Protein AF-A0AAJ1SQ21-F1 (afdb_monomer_lite)

pLDDT: mean 72.81, std 7.53, range [53.62, 83.44]

Sequence (56 aa):
MKKVKIKVKTPSKTKIRRELTKAVRKNLLCFNCGRKLPSGVASTVTCPSCGAKTKL

Structure (mmCIF, N/CA/C/O backbone):
data_AF-A0AAJ1SQ21-F1
#
_entry.id   AF-A0AAJ1SQ21-F1
#
loop_
_atom_site.group_PDB
_atom_site.id
_atom_site.type_symbol
_atom_site.label_atom_id
_atom_site.label_alt_id
_atom_site.label_comp_id
_atom_site.label_asym_id
_atom_site.label_entity_id
_atom_site.label_seq_id
_atom_site.pdbx_PDB_ins_code
_atom_site.Cartn_x
_atom_site.Cartn_y
_atom_site.Cartn_z
_atom_site.occupancy
_atom_site.B_iso_or_equiv
_atom_site.auth_seq_id
_atom_site.auth_comp_id
_atom_site.auth_asym_id
_atom_site.auth_atom_id
_atom_site.pdbx_PDB_model_num
ATOM 1 N N . MET A 1 1 ? -38.392 13.036 30.659 1.00 60.03 1 MET A N 1
ATOM 2 C CA . MET A 1 1 ? -37.308 12.948 29.650 1.00 60.03 1 MET A CA 1
ATOM 3 C C . MET A 1 1 ? -36.169 12.085 30.202 1.00 60.03 1 MET A C 1
ATOM 5 O O . MET A 1 1 ? -35.549 12.484 31.180 1.00 60.03 1 MET A O 1
ATOM 9 N N . LYS A 1 2 ? -35.929 10.878 29.664 1.00 54.28 2 LYS A N 1
ATOM 10 C CA . LYS A 1 2 ? -34.858 9.977 30.144 1.00 54.28 2 LYS A CA 1
ATOM 11 C C . LYS A 1 2 ? -33.513 10.397 29.530 1.00 54.28 2 LYS A C 1
ATOM 13 O O . LYS A 1 2 ? -33.363 10.365 28.314 1.00 54.28 2 LYS A O 1
ATOM 18 N N . LYS A 1 3 ? -32.541 10.803 30.356 1.00 61.84 3 LYS A N 1
ATOM 19 C CA . LYS A 1 3 ? -31.180 11.158 29.912 1.00 61.84 3 LYS A CA 1
ATOM 20 C C . LYS A 1 3 ? -30.385 9.881 29.622 1.00 61.84 3 LYS A C 1
ATOM 22 O O . LYS A 1 3 ? -30.039 9.149 30.545 1.00 61.84 3 LYS A O 1
ATOM 27 N N . VAL A 1 4 ? -30.090 9.618 28.351 1.00 73.94 4 VAL A N 1
ATOM 28 C CA . VAL A 1 4 ? -29.238 8.496 27.932 1.00 73.94 4 VAL A CA 1
ATOM 29 C C . VAL A 1 4 ? -27.773 8.934 28.020 1.00 73.94 4 VAL A C 1
ATOM 31 O O . VAL A 1 4 ? -27.343 9.826 27.294 1.00 73.94 4 VAL A O 1
ATOM 34 N N . LYS A 1 5 ? -26.994 8.328 28.924 1.00 66.69 5 LYS A N 1
ATOM 35 C CA . LYS A 1 5 ? -25.535 8.519 28.991 1.00 66.69 5 LYS A CA 1
ATOM 36 C C . LYS A 1 5 ? -24.858 7.549 28.021 1.00 66.69 5 LYS A C 1
ATOM 38 O O . LYS A 1 5 ? -24.757 6.360 28.307 1.00 66.69 5 LYS A O 1
ATOM 43 N N . ILE A 1 6 ? -24.375 8.057 26.890 1.00 75.62 6 ILE A N 1
ATOM 4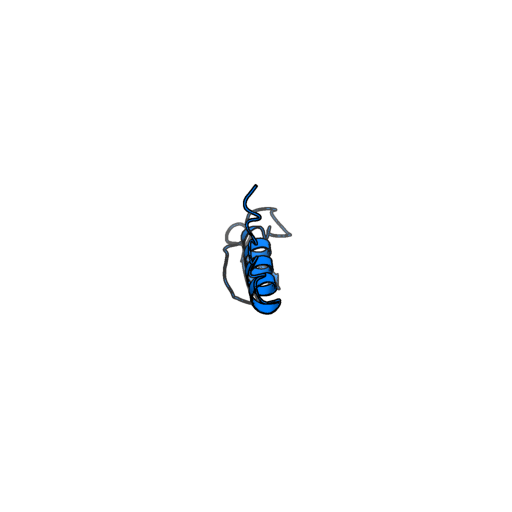4 C CA . ILE A 1 6 ? -23.603 7.270 25.921 1.00 75.62 6 ILE A CA 1
ATOM 45 C C . ILE A 1 6 ? -22.134 7.271 26.357 1.00 75.62 6 ILE A C 1
ATOM 47 O O . ILE A 1 6 ? -21.489 8.317 26.412 1.00 75.62 6 ILE A O 1
ATOM 51 N N . LYS A 1 7 ? -21.591 6.093 26.678 1.00 65.00 7 LYS A N 1
ATOM 52 C CA . LYS A 1 7 ? -20.176 5.918 27.032 1.00 65.00 7 LYS A CA 1
ATOM 53 C C . LYS A 1 7 ? -19.370 5.652 25.761 1.00 65.00 7 LYS A C 1
ATOM 55 O O . LYS A 1 7 ? -19.266 4.512 25.315 1.00 65.00 7 LYS A O 1
ATOM 60 N N . VAL A 1 8 ? -18.809 6.704 25.167 1.00 72.44 8 VAL A N 1
ATOM 61 C CA . VAL A 1 8 ? -17.9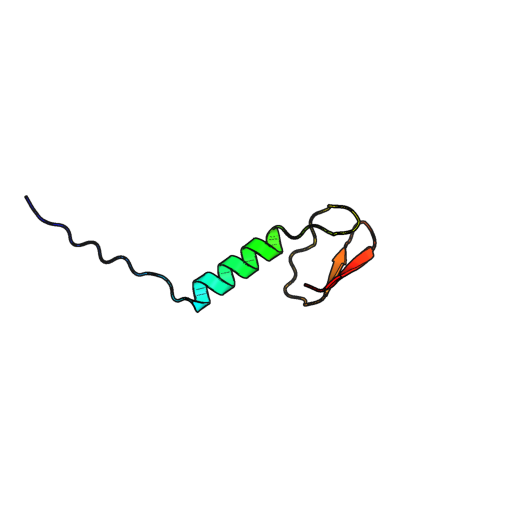43 6.582 23.985 1.00 72.44 8 VAL A CA 1
ATOM 62 C C . VAL A 1 8 ? -16.596 5.995 24.417 1.00 72.44 8 VAL A C 1
ATOM 64 O O . VAL A 1 8 ? -15.837 6.631 25.145 1.00 72.44 8 VAL A O 1
ATOM 67 N N . LYS A 1 9 ? -16.294 4.760 23.998 1.00 69.75 9 LYS A N 1
ATOM 68 C CA . LYS A 1 9 ? -14.966 4.155 24.182 1.00 69.75 9 LYS A CA 1
ATOM 69 C C . LYS A 1 9 ? -14.041 4.664 23.078 1.00 69.75 9 LYS A C 1
ATOM 71 O O . LYS A 1 9 ? -14.098 4.177 21.952 1.00 69.75 9 LYS A O 1
ATOM 76 N N . THR A 1 10 ? -13.192 5.636 23.389 1.00 73.94 10 THR A N 1
ATOM 77 C CA . THR A 1 10 ? -12.135 6.072 22.472 1.00 73.94 10 THR A CA 1
ATOM 78 C C . THR A 1 10 ? -11.076 4.970 22.317 1.00 73.94 10 THR A C 1
ATOM 80 O O . THR A 1 10 ? -10.657 4.369 23.311 1.00 73.94 10 THR A O 1
ATOM 83 N N . PRO A 1 11 ? -10.642 4.651 21.083 1.00 74.81 11 PRO A N 1
ATOM 84 C CA . PRO A 1 11 ? -9.589 3.668 20.858 1.00 74.81 11 PRO A CA 1
ATOM 85 C C . PRO A 1 11 ? -8.251 4.156 21.431 1.00 74.81 11 PRO A C 1
ATOM 87 O O . PRO A 1 11 ? -7.976 5.354 21.488 1.00 74.81 11 PRO A O 1
ATOM 90 N N . SER A 1 12 ? -7.390 3.219 21.837 1.00 81.81 12 SER A N 1
ATOM 91 C CA . SER A 1 12 ? -6.055 3.550 22.340 1.00 81.81 12 SER A CA 1
ATOM 92 C C . SER A 1 12 ? -5.215 4.267 21.274 1.00 81.81 12 SER A C 1
ATOM 94 O O . SER A 1 12 ? -5.320 3.980 20.077 1.00 81.81 12 SER A O 1
ATOM 96 N N . LYS A 1 13 ? -4.322 5.171 21.705 1.00 81.38 13 LYS A N 1
ATOM 97 C CA . LYS A 1 13 ? -3.417 5.925 20.811 1.00 81.38 13 LYS A CA 1
ATOM 98 C C . LYS A 1 13 ? -2.627 5.009 19.863 1.00 81.38 13 LYS A C 1
ATOM 100 O O . LYS A 1 13 ? -2.409 5.349 18.704 1.00 81.38 13 LYS A O 1
ATOM 105 N N . THR A 1 14 ? -2.234 3.825 20.332 1.00 83.44 14 THR A N 1
ATOM 106 C CA . THR A 1 14 ? -1.545 2.794 19.540 1.00 83.44 14 THR A CA 1
ATOM 107 C C . THR A 1 14 ? -2.405 2.237 18.411 1.00 83.44 14 THR A C 1
ATOM 109 O O . THR A 1 14 ? -1.893 2.023 17.312 1.00 83.44 14 THR A O 1
ATOM 112 N N . LYS A 1 15 ? -3.704 2.026 18.649 1.00 81.38 15 LYS A N 1
ATOM 113 C CA . LYS A 1 15 ? -4.629 1.519 17.629 1.00 81.38 15 LYS A CA 1
ATOM 114 C C . LYS A 1 15 ? -4.863 2.563 16.537 1.00 81.38 15 LYS A C 1
ATOM 116 O O . LYS A 1 15 ? -4.786 2.226 15.361 1.00 81.38 15 LYS A O 1
ATOM 121 N N . ILE A 1 16 ? -5.018 3.831 16.925 1.00 81.31 16 ILE A N 1
ATOM 122 C CA . ILE A 1 16 ? -5.128 4.958 15.985 1.00 81.31 16 ILE A CA 1
ATOM 123 C C . ILE A 1 16 ? -3.874 5.050 15.109 1.00 81.31 16 ILE A C 1
ATOM 125 O O . ILE A 1 16 ? -3.991 5.092 13.889 1.00 81.31 16 ILE A O 1
ATOM 129 N N . ARG A 1 17 ? -2.673 5.016 15.706 1.00 81.50 17 ARG A N 1
ATOM 130 C CA . ARG A 1 17 ? -1.411 5.073 14.947 1.00 81.50 17 ARG A CA 1
ATOM 131 C C . ARG A 1 17 ? -1.293 3.939 13.930 1.00 81.50 17 ARG A C 1
ATOM 133 O O . ARG A 1 17 ? -0.954 4.208 12.786 1.00 81.50 17 ARG A O 1
ATOM 140 N N . ARG A 1 18 ? -1.613 2.696 14.312 1.00 81.69 18 ARG A N 1
ATOM 141 C CA . ARG A 1 18 ? -1.565 1.544 13.392 1.00 81.69 18 ARG A CA 1
ATOM 142 C C . ARG A 1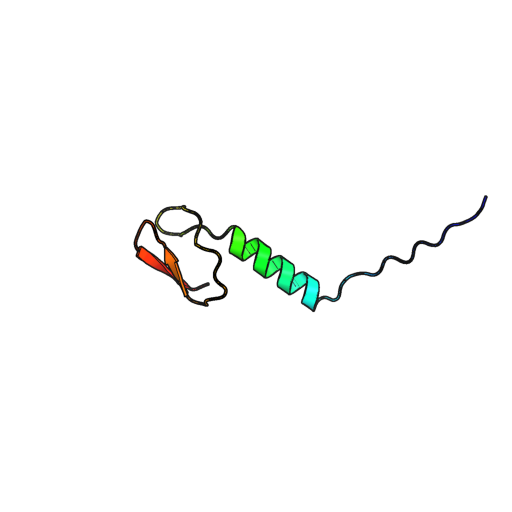 18 ? -2.502 1.711 12.198 1.00 81.69 18 ARG A C 1
ATOM 144 O O . ARG A 1 18 ? -2.079 1.473 11.069 1.00 81.69 18 ARG A O 1
ATOM 151 N N . GLU A 1 19 ? -3.743 2.126 12.439 1.00 79.75 19 GLU A N 1
ATOM 152 C CA . GLU A 1 19 ? -4.715 2.371 11.369 1.00 79.75 19 GLU A CA 1
ATOM 153 C C . GLU A 1 19 ? -4.270 3.522 10.460 1.00 79.75 19 GLU A C 1
ATOM 155 O O . GLU A 1 19 ? -4.324 3.389 9.238 1.00 79.75 19 GLU A O 1
ATOM 160 N N . LEU A 1 20 ? -3.729 4.603 11.032 1.00 78.25 20 LEU A N 1
ATOM 161 C CA . LEU A 1 20 ? -3.203 5.732 10.264 1.00 78.25 20 LEU A CA 1
ATOM 162 C C . LEU A 1 20 ? -2.030 5.303 9.371 1.00 78.25 20 LEU A C 1
ATOM 164 O O . LEU A 1 20 ? -2.037 5.563 8.172 1.00 78.25 20 LEU A O 1
ATOM 168 N N . THR A 1 21 ? -1.053 4.573 9.919 1.00 75.50 21 THR A N 1
ATOM 169 C CA . THR A 1 21 ? 0.083 4.047 9.146 1.00 75.50 21 THR A CA 1
ATOM 170 C C . THR A 1 21 ? -0.388 3.102 8.039 1.00 75.50 21 THR A C 1
ATOM 172 O O . THR A 1 21 ? 0.143 3.133 6.931 1.00 75.50 21 THR A O 1
ATOM 175 N N . LYS A 1 22 ? -1.412 2.281 8.298 1.00 74.00 22 LYS A N 1
ATOM 176 C CA . LYS A 1 22 ? -2.003 1.385 7.297 1.00 74.00 22 LYS A CA 1
ATOM 177 C C . LYS A 1 22 ? -2.706 2.165 6.182 1.00 74.00 22 LYS A C 1
ATOM 179 O O . LYS A 1 22 ? -2.555 1.810 5.016 1.00 74.00 22 LYS A O 1
ATOM 184 N N . ALA A 1 23 ? -3.441 3.223 6.518 1.00 70.81 23 ALA A N 1
ATOM 185 C CA . ALA A 1 23 ? -4.129 4.079 5.554 1.00 70.81 23 ALA A CA 1
ATOM 186 C C . ALA A 1 23 ? -3.151 4.887 4.686 1.00 70.81 23 ALA A C 1
ATOM 188 O O . ALA A 1 23 ? -3.320 4.936 3.467 1.00 70.81 23 ALA A O 1
ATOM 189 N N . VAL A 1 24 ? -2.099 5.448 5.291 1.00 73.25 24 VAL A N 1
ATOM 190 C CA . VAL A 1 24 ? -1.017 6.135 4.569 1.00 73.25 24 VAL A CA 1
ATOM 191 C C . VAL A 1 24 ? -0.331 5.163 3.609 1.00 73.25 24 VAL A C 1
ATOM 193 O O . VAL A 1 24 ? -0.221 5.452 2.422 1.00 73.25 24 VAL A O 1
ATOM 196 N N . ARG A 1 25 ? 0.023 3.955 4.072 1.00 68.81 25 ARG A N 1
ATOM 197 C CA . ARG A 1 25 ? 0.657 2.925 3.229 1.00 68.81 25 ARG A CA 1
ATOM 198 C C . ARG A 1 25 ? -0.209 2.448 2.065 1.00 68.81 25 ARG A C 1
ATOM 200 O O . ARG A 1 25 ? 0.329 2.137 1.010 1.00 68.81 25 ARG A O 1
ATOM 207 N N . LYS A 1 26 ? -1.535 2.402 2.220 1.00 66.12 26 LYS A N 1
ATOM 208 C CA . LYS A 1 26 ? -2.462 2.046 1.127 1.00 66.12 26 LYS A CA 1
ATOM 209 C C . LYS A 1 26 ? -2.523 3.093 0.014 1.00 66.12 26 LYS A C 1
ATOM 211 O O . LYS A 1 26 ? -2.894 2.751 -1.105 1.00 66.12 26 LYS A O 1
ATOM 216 N N . ASN A 1 27 ? -2.186 4.342 0.321 1.00 69.19 27 ASN A N 1
ATOM 217 C CA . ASN A 1 27 ? -2.208 5.452 -0.628 1.00 69.19 27 ASN A CA 1
ATOM 218 C C . ASN A 1 27 ? -0.803 5.900 -1.039 1.00 69.19 27 ASN A C 1
ATOM 220 O O . ASN A 1 27 ? -0.663 6.967 -1.632 1.00 69.19 27 ASN A O 1
ATOM 224 N N . LEU A 1 28 ? 0.236 5.108 -0.748 1.00 74.00 28 LEU A N 1
ATOM 225 C CA . LEU A 1 28 ? 1.580 5.459 -1.178 1.00 74.00 28 LEU A CA 1
ATOM 226 C C . LEU A 1 28 ? 1.679 5.403 -2.701 1.00 74.00 28 LEU A C 1
ATOM 228 O O . LEU A 1 28 ? 1.394 4.380 -3.330 1.00 74.00 28 LEU A O 1
ATOM 232 N N . LEU A 1 29 ? 2.116 6.513 -3.279 1.00 76.75 29 LEU A N 1
ATOM 233 C CA . LEU A 1 29 ? 2.419 6.630 -4.694 1.00 76.75 29 LEU A CA 1
ATOM 234 C C . LEU A 1 29 ? 3.925 6.499 -4.889 1.00 76.75 29 LEU A C 1
ATOM 236 O O . LEU A 1 29 ? 4.723 6.967 -4.076 1.00 76.75 29 LEU A O 1
ATOM 240 N N . CYS A 1 30 ? 4.323 5.848 -5.974 1.00 76.44 30 CYS A N 1
ATOM 241 C CA . CYS A 1 30 ? 5.711 5.812 -6.384 1.00 76.44 30 CYS A CA 1
ATOM 242 C C . CYS A 1 30 ? 6.150 7.227 -6.761 1.00 76.44 30 CYS A C 1
ATOM 244 O O . CYS A 1 30 ? 5.572 7.825 -7.664 1.00 76.44 30 CYS A O 1
ATOM 246 N N . PHE A 1 31 ? 7.206 7.727 -6.123 1.00 76.00 31 PHE A N 1
ATOM 247 C CA . PHE A 1 31 ? 7.754 9.056 -6.405 1.00 76.00 31 PHE A CA 1
ATOM 248 C C . PHE A 1 31 ? 8.193 9.232 -7.870 1.00 76.00 31 PHE A C 1
ATOM 250 O O . PHE A 1 31 ? 8.144 10.332 -8.397 1.00 76.00 31 PHE A O 1
ATOM 257 N N . ASN A 1 32 ? 8.584 8.143 -8.540 1.00 79.00 32 ASN A N 1
ATOM 258 C CA . ASN A 1 32 ? 9.098 8.198 -9.908 1.00 79.00 32 ASN A CA 1
ATOM 259 C C . ASN A 1 32 ? 7.990 8.163 -10.979 1.00 79.00 32 ASN A C 1
ATOM 261 O O . ASN A 1 32 ? 8.069 8.863 -11.976 1.00 79.00 32 ASN A O 1
ATOM 265 N N . CYS A 1 33 ? 6.950 7.338 -10.800 1.00 81.31 33 CYS A N 1
ATOM 266 C CA . CYS A 1 33 ? 5.925 7.128 -11.838 1.00 81.31 33 CYS A CA 1
ATOM 267 C C . CYS A 1 33 ? 4.490 7.457 -11.405 1.00 81.31 33 CYS A C 1
ATOM 269 O O . CYS A 1 33 ? 3.555 7.226 -12.168 1.00 81.31 33 CYS A O 1
ATOM 271 N N . GLY A 1 34 ? 4.282 7.916 -10.168 1.00 76.00 34 GLY A N 1
ATOM 272 C CA . GLY A 1 34 ? 2.967 8.292 -9.639 1.00 76.00 34 GLY A CA 1
ATOM 273 C C . GLY A 1 34 ? 1.977 7.136 -9.454 1.00 76.00 34 GLY A C 1
ATOM 274 O O . GLY A 1 34 ? 0.863 7.355 -8.986 1.00 76.00 34 GLY A O 1
ATOM 275 N N . ARG A 1 35 ? 2.345 5.891 -9.790 1.00 78.62 35 ARG A N 1
ATOM 276 C CA . ARG A 1 35 ? 1.477 4.718 -9.602 1.00 78.62 35 ARG A CA 1
ATOM 277 C C . ARG A 1 35 ? 1.439 4.268 -8.147 1.00 78.62 35 ARG A C 1
ATOM 279 O O . ARG A 1 35 ? 2.418 4.411 -7.416 1.00 78.62 35 ARG A O 1
ATOM 286 N N . LYS A 1 36 ? 0.320 3.665 -7.742 1.00 76.62 36 LYS A N 1
ATOM 287 C CA . LYS A 1 36 ? 0.151 3.091 -6.399 1.00 76.62 36 LYS A CA 1
ATOM 288 C C . LYS A 1 36 ? 1.185 1.994 -6.145 1.00 76.62 36 LYS A C 1
ATOM 290 O O . LYS A 1 36 ? 1.323 1.064 -6.941 1.00 76.62 36 LYS A O 1
ATOM 295 N N . LEU A 1 37 ? 1.908 2.117 -5.037 1.00 73.19 37 LEU A N 1
ATOM 296 C CA . LEU A 1 37 ? 2.857 1.111 -4.578 1.00 73.19 37 LEU A CA 1
ATOM 297 C C . LEU A 1 37 ? 2.105 -0.069 -3.938 1.00 73.19 37 LEU A C 1
ATOM 299 O O . LEU A 1 37 ? 1.077 0.136 -3.284 1.00 73.19 37 LEU A O 1
ATOM 303 N N . PRO A 1 38 ? 2.594 -1.311 -4.112 1.00 69.88 38 PRO A N 1
ATOM 304 C CA . PRO A 1 38 ? 1.995 -2.469 -3.470 1.00 69.88 38 PRO A CA 1
ATOM 305 C C . PRO A 1 38 ? 2.085 -2.318 -1.950 1.00 69.88 38 PRO A C 1
ATOM 307 O O . PRO A 1 38 ? 3.116 -1.946 -1.388 1.00 69.88 38 PRO A O 1
ATOM 310 N N . SER A 1 39 ? 0.968 -2.585 -1.281 1.00 61.34 39 SER A N 1
ATOM 311 C CA . SER A 1 39 ? 0.804 -2.389 0.157 1.00 61.34 39 SER A CA 1
ATOM 312 C C . SER A 1 39 ? 1.473 -3.528 0.931 1.00 61.34 39 SER A C 1
ATOM 314 O O . SER A 1 39 ? 0.825 -4.468 1.379 1.00 61.34 39 SER A O 1
ATOM 316 N N . GLY A 1 40 ? 2.794 -3.448 1.080 1.00 57.34 40 GLY A N 1
ATOM 317 C CA . GLY A 1 40 ? 3.594 -4.360 1.895 1.00 57.34 40 GLY A CA 1
ATOM 318 C C . GLY A 1 40 ? 4.105 -3.681 3.162 1.00 57.34 40 GLY A C 1
ATOM 319 O O . GLY A 1 40 ? 4.480 -2.514 3.149 1.00 57.34 40 GLY A O 1
ATOM 320 N N . VAL A 1 41 ? 4.163 -4.416 4.273 1.00 53.62 41 VAL A N 1
ATOM 321 C CA . VAL A 1 41 ? 4.735 -3.966 5.563 1.00 53.62 41 VAL A CA 1
ATOM 322 C C . VAL A 1 41 ? 6.273 -3.861 5.505 1.00 53.62 41 VAL A C 1
ATOM 324 O O . VAL A 1 41 ? 6.924 -3.724 6.535 1.00 53.62 41 VAL A O 1
ATOM 327 N N . ALA A 1 42 ? 6.866 -3.955 4.315 1.00 60.12 42 ALA A N 1
ATOM 328 C CA . ALA A 1 42 ? 8.303 -3.918 4.127 1.00 60.12 42 ALA A CA 1
ATOM 329 C C . ALA A 1 42 ? 8.794 -2.466 4.112 1.00 60.12 42 ALA A C 1
ATOM 331 O O . ALA A 1 42 ? 8.260 -1.625 3.392 1.00 60.12 42 ALA A O 1
ATOM 332 N N . SER A 1 43 ? 9.855 -2.192 4.869 1.00 63.06 43 SER A N 1
ATOM 333 C CA . SER A 1 43 ? 10.556 -0.899 4.934 1.00 63.06 43 SER A CA 1
ATOM 334 C C . SER A 1 43 ? 11.123 -0.435 3.582 1.00 63.06 43 SER A C 1
ATOM 336 O O . SER A 1 43 ? 11.666 0.659 3.452 1.00 63.06 43 SER A O 1
ATOM 338 N N . THR A 1 44 ? 11.063 -1.284 2.557 1.00 67.75 44 THR A N 1
ATOM 339 C CA . THR A 1 44 ? 11.474 -0.973 1.191 1.00 67.75 44 THR A CA 1
ATOM 340 C C . THR A 1 44 ? 10.477 -1.606 0.234 1.00 67.75 44 THR A C 1
ATOM 342 O O . THR A 1 44 ? 10.286 -2.822 0.250 1.00 67.75 44 THR A O 1
ATOM 345 N N . VAL A 1 45 ? 9.836 -0.781 -0.591 1.00 74.19 45 VAL A N 1
ATOM 346 C CA . VAL A 1 45 ? 8.880 -1.229 -1.605 1.00 74.19 45 VAL A CA 1
ATOM 347 C C . VAL A 1 45 ? 9.443 -0.912 -2.981 1.00 74.19 45 VAL A C 1
ATOM 349 O O . VAL A 1 45 ? 9.801 0.228 -3.275 1.00 74.19 45 VAL A O 1
ATOM 352 N N . THR A 1 46 ? 9.521 -1.930 -3.832 1.00 76.19 46 THR A N 1
ATOM 353 C CA . THR A 1 46 ? 9.898 -1.771 -5.238 1.00 76.19 46 THR A CA 1
ATOM 354 C C . THR A 1 46 ? 8.642 -1.502 -6.057 1.00 76.19 46 THR A C 1
ATOM 356 O O . THR A 1 46 ? 7.665 -2.247 -5.965 1.00 76.19 46 THR A O 1
ATOM 359 N N . CYS A 1 47 ? 8.646 -0.440 -6.861 1.00 78.12 47 CYS A N 1
ATOM 360 C CA . CYS A 1 47 ? 7.537 -0.151 -7.756 1.00 78.12 47 CYS A CA 1
ATOM 361 C C . CYS A 1 47 ? 7.458 -1.213 -8.866 1.00 78.12 47 CYS A C 1
ATOM 363 O O . CYS A 1 47 ? 8.421 -1.355 -9.620 1.00 78.12 47 CYS A O 1
ATOM 365 N N . PRO A 1 48 ? 6.320 -1.907 -9.042 1.00 77.25 48 PRO A N 1
ATOM 366 C CA . PRO A 1 48 ? 6.180 -2.943 -10.065 1.00 77.25 48 PRO A CA 1
ATOM 367 C C . PRO A 1 48 ? 6.142 -2.384 -11.493 1.00 77.25 48 PRO A C 1
ATOM 369 O O . PRO A 1 48 ? 6.274 -3.142 -12.441 1.00 77.25 48 PRO A O 1
ATOM 372 N N . SER A 1 49 ? 5.928 -1.076 -11.672 1.00 78.62 49 SER A N 1
ATOM 373 C CA . SER A 1 49 ? 5.845 -0.463 -13.005 1.00 78.62 49 SER A CA 1
ATOM 374 C C . SER A 1 49 ? 7.151 0.160 -13.486 1.00 78.62 49 SER A C 1
ATOM 376 O O . SER A 1 49 ? 7.421 0.110 -14.676 1.00 78.62 49 SER A O 1
ATOM 378 N N . CYS A 1 50 ? 7.953 0.752 -12.598 1.00 81.69 50 CYS A N 1
ATOM 379 C CA . CYS A 1 50 ? 9.202 1.419 -12.990 1.00 81.69 50 CYS A CA 1
ATOM 380 C C . CYS A 1 50 ? 10.453 0.858 -12.302 1.00 81.69 50 CYS A C 1
ATOM 382 O O . CYS A 1 50 ? 11.544 1.370 -12.524 1.00 81.69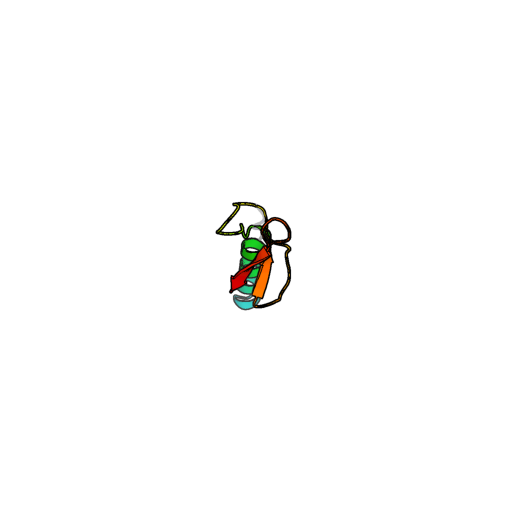 50 CYS A O 1
ATOM 384 N N . GLY A 1 51 ? 10.318 -0.139 -11.421 1.00 79.19 51 GLY A N 1
ATOM 385 C CA . GLY A 1 51 ? 11.443 -0.746 -10.702 1.00 79.19 51 GLY A CA 1
ATOM 386 C C . GLY A 1 51 ? 12.081 0.142 -9.627 1.00 79.19 51 GLY A C 1
ATOM 387 O O . GLY A 1 51 ? 12.997 -0.300 -8.935 1.00 79.19 51 GLY A O 1
ATOM 388 N N . ALA A 1 52 ? 11.603 1.379 -9.442 1.00 80.69 5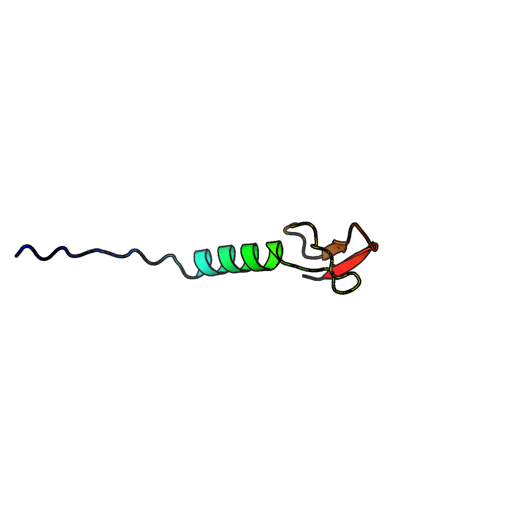2 ALA A N 1
ATOM 389 C CA . ALA A 1 52 ? 12.149 2.294 -8.447 1.00 80.69 52 ALA A CA 1
ATOM 390 C C . ALA A 1 52 ? 11.946 1.750 -7.025 1.00 80.69 52 ALA A C 1
ATOM 392 O O . ALA A 1 52 ? 10.846 1.327 -6.661 1.00 80.69 52 ALA A O 1
ATOM 393 N N . LYS A 1 53 ? 13.007 1.785 -6.214 1.00 75.56 53 LYS A N 1
ATOM 394 C CA . LYS A 1 53 ? 12.968 1.391 -4.802 1.00 75.56 53 LYS A CA 1
ATOM 395 C C . LYS A 1 53 ? 12.607 2.605 -3.955 1.00 75.56 53 LYS A C 1
ATOM 397 O O . LYS A 1 53 ? 13.336 3.593 -3.944 1.00 75.56 53 LYS A O 1
ATOM 402 N N . THR A 1 54 ? 11.505 2.523 -3.225 1.00 70.06 54 THR A N 1
ATOM 403 C CA . THR A 1 54 ? 11.074 3.559 -2.285 1.00 70.06 54 THR A CA 1
ATOM 404 C C . THR A 1 54 ? 11.249 3.031 -0.866 1.00 70.06 54 THR A C 1
ATOM 406 O O . THR A 1 54 ? 10.699 1.986 -0.513 1.00 70.06 54 THR A O 1
ATOM 409 N N . LYS A 1 55 ? 12.053 3.732 -0.057 1.00 66.06 55 LYS A N 1
ATOM 410 C CA . LYS A 1 55 ? 12.129 3.495 1.390 1.00 66.06 55 LYS A CA 1
ATOM 411 C C . LYS A 1 55 ? 10.942 4.193 2.049 1.00 66.06 55 LYS A C 1
ATOM 413 O O . LYS A 1 55 ? 10.655 5.339 1.710 1.00 66.06 55 LYS A O 1
ATOM 418 N N . LEU A 1 56 ? 10.244 3.460 2.910 1.00 62.06 56 LEU A N 1
ATOM 419 C CA . LEU A 1 56 ? 8.964 3.834 3.511 1.00 62.06 56 LEU A CA 1
ATOM 420 C C . LEU A 1 56 ? 9.136 4.155 4.995 1.00 62.06 56 LEU A C 1
ATOM 422 O O . LEU A 1 56 ? 9.824 3.356 5.671 1.00 62.06 56 LEU A O 1
#

Foldseek 3Di:
DDDDDDDDDDDDPVVVVVVVVQVCLQCDADPVPRHRFPRDPDQWTQRPPPRDIDGD

Radius of gyration: 18.6 Å; chains: 1; bounding box: 50×17×43 Å

Organism: NCBI:txid357441

Secondary structure (DSSP, 8-state):
---------PPPHHHHHHHHHHHHHHTPBPTTT-PBPP--S-SEEE-TTT--EEE-

=== Feature glossary ===
Feature key, reading from the visual/contextual features back to the raw sequence:

Rendered structure images. Six rendered views show the 3D structure from the faces of a cube — i.e. along ±x, ±y, ±z. Rendering representation is drawn randomly per protein from cartoon (secondary-structure ribbons), sticks (backbone bonds), or molecular surface; coloring is either N→C rainbow (blue at the N-terminus through red at the C-terminus) or one color per chain.

Contact-map, Ramachandran, and PAE plots. The contact map is a binary N×N matrix image: pixel (i, j) is dark where Cα_i and Cα_j are within 8 Å and |i−j|>4. Because the |i−j|>4 filter removes local helical contacts, off-diagonal stripes parallel to the main diagonal indicate parallel β-sheets; stripes perpendicular to it indicate antiparallel β-sheets. The Ramachandran plot scatters every residue's (φ, ψ) pair against the sterically allowed regions. The PAE heatmap renders the predicted-aligned-error matrix.

InterPro / GO / CATH / organism. Database cross-references. InterPro integrates a dozen domain/family signature databases into unified entries with residue-range hits. GO terms attach function/process/location labels with evidence codes. CATH codes position the fold in a four-level structural taxonomy. Organism is the NCBI-taxonomy species name.

Nearest PDB structures. The Foldseek neighbor list gives the closest experimentally determined structures in the PDB, ranked by structural alignment. TM-score near 1 means near-identical fold; near 0.3 means only rough topology match. This is how one finds what a novel AlphaFold prediction most resembles in the solved-structure universe.

Predicted aligned error. PAE(i, j) answers: if I align the predicted and true structures on residue i, how far off (in Å) do I expect residue j to be? A block-diagonal PAE matrix with low values on the blocks and high values off-diagonal is the signature of a multi-domain protein with confidently predicted domains but uncertain inter-domain orientation.

Solvent-accessible surface area. Accessible surface area quantifies burial. A residue with SASA near zero is packed into the hydrophobic core; one with SASA >100 Å² sits on the surface. Computed here via the Shrake–Rupley numerical algorithm with a 1.4 Å probe.

B-factor. B-factor (Debye–Waller factor) reflects atomic displacement in the crystal lattice. It is an experimental observable (units Å²), not a prediction; low values mean the atom is pinned down, high values mean it moves or is heterogeneous across the crystal.

pLDDT. For AlphaFold models, the B-factor field carries pLDDT — the model's own estimate of local accuracy on a 0–100 scale. Regions with pLDDT<50 should be treated as essentially unmodeled; they often correspond to intrinsically disordered segments.

Backbone torsions (φ/ψ). φ (phi) and ψ (psi) are the two rotatable backbone dihedrals per residue: φ is the C(i-1)–N–Cα–C torsion, ψ is the N–Cα–C–N(i+1) torsion, both in degrees on (−180°, 180°]. α-helical residues cluster near (−60°, −45°); β-strand residues near (−120°, +130°). A Ramachandran plot is simply a scatter of (φ, ψ) for every residue.

Radius of gyration, Cα contacts, bounding box. Radius of gyration (Rg) is the root-mean-square distance of Cα atoms from their centroid — a single number for overall size and compactness. A globular domain of N residues has Rg ≈ 2.2·N^0.38 Å; an extended or disordered chain has a much larger Rg. The Cα contact count is the number of residue pairs whose Cα atoms are within 8 Å and are more than four positions apart in sequence — a standard proxy for tertiary packing density. The bounding box is the smallest axis-aligned box enclosing all Cα atoms.

Secondary structure (3-state, P-SEA). Three-state secondary structure (P-SEA) collapses the eight DSSP classes into helix (a), str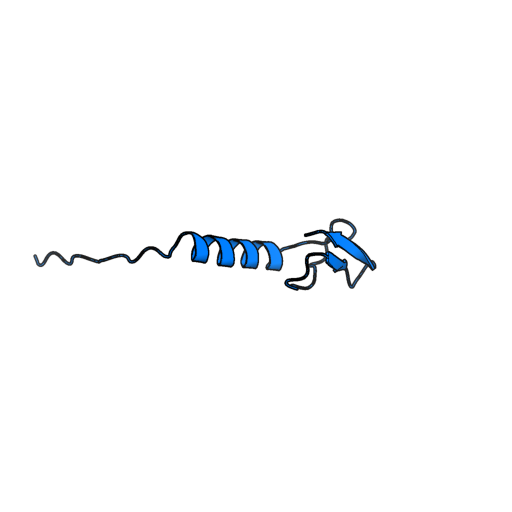and (b), and coil (c). P-SEA assigns these from Cα geometry alone — distances and angles — without requiring backbone oxygens, so it works on any Cα trace.

Secondary structure (8-state, DSSP). DSSP 8-state secondary structure assigns each residue one of H (α-helix), G (3₁₀-helix), I (π-helix), E (extended β-strand), B (isolated β-bridge), T (hydrogen-bonded turn), S (bend), or '-' (coil). The assignment is computed from backbone hydrogen-bond geometry via the Kabsch–Sander algorithm.

Foldseek 3Di. A 3Di character summarizes, for each residue, the relative orientation of the Cα frame of its nearest spatial neighbor. Because it encodes fold topology rather than chemistry, 3Di alignments detect remote structural similarity that sequence alignment misses.

mmCIF coordinates. The mmCIF block holds the 3D Cartesian coordinates of each backbone atom (N, Cα, C, O) in ångströms. mmCIF is the PDB's canonical archive format — a tagged-loop text representation of the atomic model.

Sequence. Sequence gives the chain of amino acids in standard one-letter code (A=alanine, C=cysteine, …, Y=tyrosine), read N→C. It is the only feature that is directly encoded by the gene; all structural features are derived from the folded form of this sequence.